Protein AF-A0A7X8N6I8-F1 (afdb_monomer)

Sequence (126 aa):
MKKPVKFVVVTLLIIAGVYIYMTQNGHNLESILNTPKKIELKADCSKIENLLLTSSTELTVTNLLGRTHNNVTVRITAYDSNNNILKQKNVVFERTLEPNGSLKKPVLLPAKTSKCDCIVLDSNPD

Secondary structure (DSSP, 8-state):
---HHHHHHHHHHHHHHHHHHHHHTT--THHHHT--SS--EEEE---EEEETTEEEEEEEEEE-SSS-EEEEEEEEEEE-TTS-EEEEEEEEE-S-B-TT-EEEEEEEE-TT--EEEEEEEEEEE-

Structure (mmCIF, N/CA/C/O backbone):
data_AF-A0A7X8N6I8-F1
#
_entry.id   AF-A0A7X8N6I8-F1
#
loop_
_atom_site.group_PDB
_atom_site.id
_atom_site.type_symbol
_atom_site.label_atom_id
_atom_site.label_alt_id
_atom_site.label_comp_id
_atom_site.label_asym_id
_atom_site.label_entity_id
_atom_site.label_seq_id
_atom_site.pdbx_PDB_ins_code
_atom_site.Cartn_x
_atom_site.Cartn_y
_atom_site.Cartn_z
_atom_site.occupancy
_atom_site.B_iso_or_equiv
_atom_site.auth_seq_id
_atom_site.auth_comp_id
_atom_site.auth_asym_id
_atom_site.auth_atom_id
_atom_site.pdbx_PDB_model_num
ATOM 1 N N . MET A 1 1 ? -5.111 -59.381 -16.262 1.00 47.91 1 MET A N 1
ATOM 2 C CA . MET A 1 1 ? -4.389 -58.189 -15.755 1.00 47.91 1 MET A CA 1
ATOM 3 C C . MET A 1 1 ? -5.393 -57.114 -15.330 1.00 47.91 1 MET A C 1
ATOM 5 O O . MET A 1 1 ? -6.022 -56.533 -16.194 1.00 47.91 1 MET A O 1
ATOM 9 N N . LYS A 1 2 ? -5.612 -56.875 -14.026 1.00 56.50 2 LYS A N 1
ATOM 10 C CA . LYS A 1 2 ? -6.542 -55.835 -13.503 1.00 56.50 2 LYS A CA 1
ATOM 11 C C . LYS A 1 2 ? -5.886 -54.947 -12.422 1.00 56.50 2 LYS A C 1
ATOM 13 O O . LYS A 1 2 ? -6.546 -54.472 -11.506 1.00 56.50 2 LYS A O 1
ATOM 18 N N . LYS A 1 3 ? -4.559 -54.786 -12.485 1.00 56.12 3 LYS A N 1
ATOM 19 C CA . LYS A 1 3 ? -3.759 -54.047 -11.492 1.00 56.12 3 LYS A CA 1
ATOM 20 C C . LYS A 1 3 ? -3.546 -52.537 -11.768 1.00 56.12 3 LYS A C 1
ATOM 22 O O . LYS A 1 3 ? -3.355 -51.841 -10.776 1.00 56.12 3 LYS A O 1
ATOM 27 N N . PRO A 1 4 ? -3.626 -51.979 -13.002 1.00 60.47 4 PRO A N 1
ATOM 28 C CA . PRO A 1 4 ? -3.306 -50.557 -13.193 1.00 60.47 4 PRO A CA 1
ATOM 29 C C . PRO A 1 4 ? -4.420 -49.620 -12.704 1.00 60.47 4 PRO A C 1
ATOM 31 O O . PRO A 1 4 ? -4.135 -48.532 -12.224 1.00 60.47 4 PRO A O 1
ATOM 34 N N . VAL A 1 5 ? -5.685 -50.059 -12.738 1.00 68.38 5 VAL A N 1
ATOM 35 C CA . VAL A 1 5 ? -6.839 -49.219 -12.361 1.00 68.38 5 VAL A CA 1
ATOM 36 C C . VAL A 1 5 ? -6.810 -48.844 -10.880 1.00 68.38 5 VAL A C 1
ATOM 38 O O . VAL A 1 5 ? -7.038 -47.691 -10.535 1.00 68.38 5 VAL A O 1
ATOM 41 N N . LYS A 1 6 ? -6.470 -49.791 -9.993 1.00 70.44 6 LYS A N 1
ATOM 42 C CA . LYS A 1 6 ? -6.358 -49.503 -8.554 1.00 70.44 6 LYS A CA 1
ATOM 43 C C . LYS A 1 6 ? -5.245 -48.498 -8.265 1.00 70.44 6 LYS A C 1
ATOM 45 O O . LYS A 1 6 ? -5.418 -47.652 -7.400 1.00 70.44 6 LYS A O 1
ATOM 50 N N . PHE A 1 7 ? -4.140 -48.571 -9.006 1.00 71.81 7 PHE A N 1
ATOM 51 C CA . PHE A 1 7 ? -3.028 -47.642 -8.839 1.00 71.81 7 PHE A CA 1
ATOM 52 C C . PHE A 1 7 ? -3.432 -46.226 -9.259 1.00 71.81 7 PHE A C 1
ATOM 54 O O . PHE A 1 7 ? -3.265 -45.296 -8.482 1.00 71.81 7 PHE A O 1
ATOM 61 N N . VAL A 1 8 ? -4.084 -46.087 -10.419 1.00 78.00 8 VAL A N 1
ATOM 62 C CA . VAL A 1 8 ? -4.585 -44.798 -10.926 1.00 78.00 8 VAL A CA 1
ATOM 63 C C . VAL A 1 8 ? -5.599 -44.160 -9.970 1.00 78.00 8 VAL A C 1
ATOM 65 O O . VAL A 1 8 ? -5.512 -42.967 -9.691 1.00 78.00 8 VAL A O 1
ATOM 68 N N . VAL A 1 9 ? -6.528 -44.949 -9.420 1.00 79.12 9 VAL A N 1
ATOM 69 C CA . VAL A 1 9 ? -7.532 -44.448 -8.464 1.00 79.12 9 VAL A CA 1
ATOM 70 C C . VAL A 1 9 ? -6.880 -43.976 -7.163 1.00 79.12 9 VAL A C 1
ATOM 72 O O . VAL A 1 9 ? -7.246 -42.925 -6.644 1.00 79.12 9 VAL A O 1
ATOM 75 N N . VAL A 1 10 ? -5.883 -44.705 -6.653 1.00 81.38 10 VAL A N 1
ATOM 76 C CA . VAL A 1 10 ? -5.147 -44.297 -5.448 1.00 81.38 10 VAL A CA 1
ATOM 77 C C . VAL A 1 10 ? -4.361 -43.009 -5.697 1.00 81.38 10 VAL A C 1
ATOM 79 O O . VAL A 1 10 ? -4.402 -42.109 -4.864 1.00 81.38 10 VAL A O 1
ATOM 82 N N . THR A 1 11 ? -3.707 -42.865 -6.853 1.00 80.12 11 THR A N 1
ATOM 83 C CA . THR A 1 11 ? -2.983 -41.631 -7.196 1.00 80.12 11 THR A CA 1
ATOM 84 C C . THR A 1 11 ? -3.923 -40.424 -7.281 1.00 80.12 11 THR A C 1
ATOM 86 O O . THR A 1 11 ? -3.606 -39.368 -6.737 1.00 80.12 11 THR A O 1
ATOM 89 N N . LEU A 1 12 ? -5.106 -40.585 -7.884 1.00 80.88 12 LEU A N 1
ATOM 90 C CA . LEU A 1 12 ? -6.132 -39.536 -7.944 1.00 80.88 12 LEU A CA 1
ATOM 91 C C . LEU A 1 12 ? -6.633 -39.120 -6.555 1.00 80.88 12 LEU A C 1
ATOM 93 O O . LEU A 1 12 ? -6.783 -37.928 -6.292 1.00 80.88 12 LEU A O 1
ATOM 97 N N . LEU A 1 13 ? -6.845 -40.082 -5.653 1.00 82.75 13 LEU A N 1
ATOM 98 C CA . LEU A 1 13 ? -7.278 -39.802 -4.282 1.00 82.75 13 LEU A CA 1
ATOM 99 C C . LEU A 1 13 ? -6.210 -39.059 -3.473 1.00 82.75 13 LEU A C 1
ATOM 101 O O . LEU A 1 13 ? -6.551 -38.160 -2.709 1.00 82.75 13 LEU A O 1
ATOM 105 N N . ILE A 1 14 ? -4.928 -39.385 -3.668 1.00 83.88 14 ILE A N 1
ATOM 106 C CA . ILE A 1 14 ? -3.824 -38.676 -3.007 1.00 83.88 14 ILE A CA 1
ATOM 107 C C . ILE A 1 14 ? -3.758 -37.223 -3.492 1.00 83.88 14 ILE A C 1
ATOM 109 O O . ILE A 1 14 ? -3.676 -36.315 -2.669 1.00 83.88 14 ILE A O 1
ATOM 113 N N . ILE A 1 15 ? -3.858 -36.982 -4.804 1.00 82.62 15 ILE A N 1
ATOM 114 C CA . ILE A 1 15 ? -3.843 -35.621 -5.369 1.00 82.62 15 ILE A CA 1
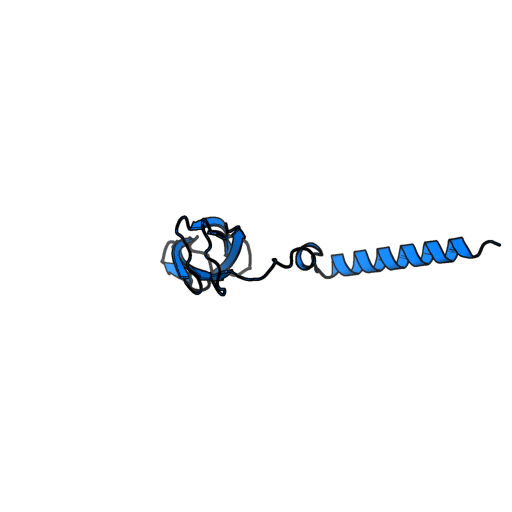ATOM 115 C C . ILE A 1 15 ? -5.029 -34.801 -4.843 1.00 82.62 15 ILE A C 1
ATOM 117 O O . ILE A 1 15 ? -4.845 -33.665 -4.407 1.00 82.62 15 ILE A O 1
ATOM 121 N N . ALA A 1 16 ? -6.233 -35.382 -4.824 1.00 78.56 16 ALA A N 1
ATOM 122 C CA . ALA A 1 16 ? -7.422 -34.718 -4.295 1.00 78.56 16 ALA A CA 1
ATOM 123 C C . ALA A 1 16 ? -7.301 -34.424 -2.789 1.00 78.56 16 ALA A C 1
ATOM 125 O O . ALA A 1 16 ? -7.644 -33.330 -2.346 1.00 78.56 16 ALA A O 1
ATOM 126 N N . GLY A 1 17 ? -6.763 -35.366 -2.008 1.00 75.94 17 GLY A N 1
ATOM 127 C CA . GLY A 1 17 ? -6.524 -35.186 -0.577 1.00 75.94 17 GLY A CA 1
ATOM 128 C C . GLY A 1 17 ? -5.529 -34.064 -0.282 1.00 75.94 17 GLY A C 1
ATOM 129 O O . GLY A 1 17 ? -5.793 -33.227 0.577 1.00 75.94 17 GLY A O 1
ATOM 130 N N . VAL A 1 18 ? -4.428 -33.989 -1.038 1.00 77.38 18 VAL A N 1
ATOM 131 C CA . VAL A 1 18 ? -3.444 -32.899 -0.921 1.00 77.38 18 VAL A CA 1
ATOM 132 C C . VAL A 1 18 ? -4.067 -31.556 -1.308 1.00 77.38 18 VAL A C 1
ATOM 134 O O . VAL A 1 18 ? -3.872 -30.573 -0.599 1.00 77.38 18 VAL A O 1
ATOM 137 N N . TYR A 1 19 ? -4.870 -31.509 -2.373 1.00 74.00 19 TYR A N 1
ATOM 138 C CA . TYR A 1 19 ? -5.566 -30.290 -2.794 1.00 74.00 19 TYR A CA 1
ATOM 139 C C . TYR A 1 19 ? -6.539 -29.770 -1.719 1.00 74.00 19 TYR A C 1
ATOM 141 O O . TYR A 1 19 ? -6.538 -28.580 -1.392 1.00 74.00 19 TYR A O 1
ATOM 149 N N . ILE A 1 20 ? -7.330 -30.662 -1.112 1.00 74.19 20 ILE A N 1
ATOM 150 C CA . ILE A 1 20 ? -8.260 -30.309 -0.026 1.00 74.19 20 ILE A CA 1
ATOM 151 C C . ILE A 1 20 ? -7.492 -29.883 1.234 1.00 74.19 20 ILE A C 1
ATOM 153 O O . ILE A 1 20 ? -7.837 -28.888 1.864 1.00 74.19 20 ILE A O 1
ATOM 157 N N . TYR A 1 21 ? -6.413 -30.585 1.581 1.00 72.56 21 TYR A N 1
ATOM 158 C CA . TYR A 1 21 ? -5.576 -30.236 2.729 1.00 72.56 21 TYR A CA 1
ATOM 159 C C . TYR A 1 21 ? -4.915 -28.856 2.574 1.00 72.56 21 TYR A C 1
ATOM 161 O O . TYR A 1 21 ? -4.901 -28.061 3.514 1.00 72.56 21 TYR A O 1
ATOM 169 N N . MET A 1 22 ? -4.417 -28.529 1.376 1.00 63.81 22 MET A N 1
ATOM 170 C CA . MET A 1 22 ? -3.836 -27.212 1.090 1.00 63.81 22 MET A CA 1
ATOM 171 C C . MET A 1 22 ? -4.878 -26.087 1.131 1.00 63.81 22 MET A C 1
ATOM 173 O O . MET A 1 22 ? -4.577 -25.004 1.629 1.00 63.81 22 MET A O 1
ATOM 177 N N . THR A 1 23 ? -6.103 -26.343 0.659 1.00 61.75 23 THR A N 1
ATOM 178 C CA . THR A 1 23 ? -7.195 -25.353 0.682 1.00 61.75 23 THR A CA 1
ATOM 179 C C . THR A 1 23 ? -7.775 -25.137 2.084 1.00 61.75 23 THR A C 1
ATOM 181 O O . THR A 1 23 ? -8.099 -24.003 2.429 1.00 61.75 23 THR A O 1
ATOM 184 N N . GLN A 1 24 ? -7.847 -26.173 2.930 1.00 63.59 24 GLN A N 1
ATOM 185 C CA . GLN A 1 24 ? -8.309 -26.046 4.322 1.00 63.59 24 GLN A CA 1
ATOM 186 C C . GLN A 1 24 ? -7.314 -25.314 5.231 1.00 63.59 24 GLN A C 1
ATOM 188 O O . GLN A 1 24 ? -7.732 -24.561 6.106 1.00 63.59 24 GLN A O 1
ATOM 193 N N . ASN A 1 25 ? -6.009 -25.472 4.997 1.00 61.22 25 ASN A N 1
ATOM 194 C CA . ASN A 1 25 ? -4.971 -24.785 5.774 1.00 61.22 25 ASN A CA 1
ATOM 195 C C . ASN A 1 25 ? -4.720 -23.332 5.328 1.00 61.22 25 ASN A C 1
ATOM 197 O O . ASN A 1 25 ? -3.707 -22.740 5.692 1.00 61.22 25 ASN A O 1
ATOM 201 N N . GLY A 1 26 ? -5.629 -22.736 4.545 1.00 43.69 26 GLY A N 1
ATOM 202 C CA . GLY A 1 26 ? -5.622 -21.300 4.247 1.00 43.69 26 GLY A CA 1
ATOM 203 C C . GLY A 1 26 ? -4.474 -20.826 3.351 1.00 43.69 26 GLY A C 1
ATOM 204 O O . GLY A 1 26 ? -4.308 -19.622 3.150 1.00 43.69 26 GLY A O 1
ATOM 205 N N . HIS A 1 27 ? -3.696 -21.741 2.770 1.00 42.78 27 HIS A N 1
ATOM 206 C CA . HIS A 1 27 ? -2.729 -21.395 1.739 1.00 42.78 27 HIS A CA 1
ATOM 207 C C . HIS A 1 27 ? -3.477 -21.206 0.420 1.00 42.78 27 HIS A C 1
ATOM 209 O O . HIS A 1 27 ? -3.610 -22.128 -0.383 1.00 42.78 27 HIS A O 1
ATOM 215 N N . ASN A 1 28 ? -3.984 -19.992 0.197 1.00 46.22 28 ASN A N 1
ATOM 216 C CA . ASN A 1 28 ? -4.462 -19.570 -1.115 1.00 46.22 28 ASN A CA 1
ATOM 217 C C . ASN A 1 28 ? -3.356 -19.846 -2.146 1.00 46.22 28 ASN A C 1
ATOM 219 O O . ASN A 1 28 ? -2.317 -19.187 -2.135 1.00 46.22 28 ASN A O 1
ATOM 223 N N . LEU A 1 29 ? -3.575 -20.817 -3.038 1.00 48.28 29 LEU A N 1
ATOM 224 C CA . LEU A 1 29 ? -2.678 -21.124 -4.162 1.00 48.28 29 LEU A CA 1
ATOM 225 C C . LEU A 1 29 ? -2.442 -19.892 -5.054 1.00 48.28 29 LEU A C 1
ATOM 227 O O . LEU A 1 29 ? -1.384 -19.768 -5.671 1.00 48.28 29 LEU A O 1
ATOM 231 N N . GLU A 1 30 ? -3.379 -18.940 -5.048 1.00 48.19 30 GLU A N 1
ATOM 232 C CA . GLU A 1 30 ? -3.218 -17.619 -5.661 1.00 48.19 30 GLU A CA 1
ATOM 233 C C . GLU A 1 30 ? -2.011 -16.851 -5.105 1.00 48.19 30 GLU A C 1
ATOM 235 O O . GLU A 1 30 ? -1.341 -16.152 -5.854 1.00 48.19 30 GLU A O 1
ATOM 240 N N . SER A 1 31 ? -1.661 -17.020 -3.827 1.00 42.53 31 SER A N 1
ATOM 241 C CA . SER A 1 31 ? -0.523 -16.324 -3.217 1.00 42.53 31 SER A CA 1
ATOM 242 C C . SER A 1 31 ? 0.837 -16.889 -3.644 1.00 42.53 31 SER A C 1
ATOM 244 O O . SER A 1 31 ? 1.840 -16.195 -3.503 1.00 42.53 31 SER A O 1
ATOM 246 N N . ILE A 1 32 ? 0.887 -18.127 -4.153 1.00 45.28 32 ILE A N 1
ATOM 247 C CA . ILE A 1 32 ? 2.123 -18.768 -4.639 1.00 45.28 32 ILE A CA 1
ATOM 248 C C . ILE A 1 32 ? 2.291 -18.511 -6.143 1.00 45.28 32 ILE A C 1
ATOM 250 O O . ILE A 1 32 ? 3.395 -18.230 -6.611 1.00 45.28 32 ILE A O 1
ATOM 254 N N . LEU A 1 33 ? 1.194 -18.542 -6.908 1.00 44.94 33 LEU A N 1
ATOM 255 C CA . LEU A 1 33 ? 1.227 -18.270 -8.348 1.00 44.94 33 LEU A CA 1
ATOM 256 C C . LEU A 1 33 ? 1.425 -16.781 -8.669 1.00 44.94 33 LEU A C 1
ATOM 258 O O . LEU A 1 33 ? 1.945 -16.438 -9.727 1.00 44.94 33 LEU A O 1
ATOM 262 N N . ASN A 1 34 ? 1.054 -15.902 -7.739 1.00 41.88 34 ASN A N 1
ATOM 263 C CA . ASN A 1 34 ? 1.174 -14.457 -7.876 1.00 41.88 34 ASN A CA 1
ATOM 264 C C . ASN A 1 34 ? 2.4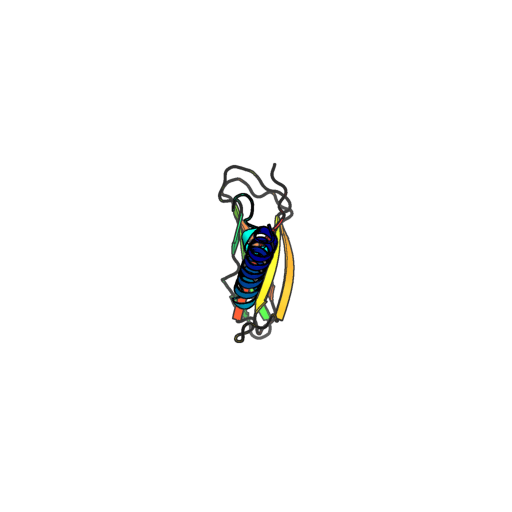08 -13.923 -7.136 1.00 41.88 34 ASN A C 1
ATOM 266 O O . ASN A 1 34 ? 2.347 -12.876 -6.497 1.00 41.88 34 ASN A O 1
ATOM 270 N N . THR A 1 35 ? 3.524 -14.661 -7.187 1.00 43.19 35 THR A N 1
ATOM 271 C CA . THR A 1 35 ? 4.823 -14.141 -6.743 1.00 43.19 35 THR A CA 1
ATOM 272 C C . THR A 1 35 ? 5.163 -12.969 -7.670 1.00 43.19 35 THR A C 1
ATOM 274 O O . THR A 1 35 ? 5.462 -13.215 -8.844 1.00 43.19 35 THR A O 1
ATOM 277 N N . PRO A 1 36 ? 5.076 -11.701 -7.221 1.00 44.06 36 PRO A N 1
ATOM 278 C CA . PRO A 1 36 ? 5.248 -10.569 -8.109 1.00 44.06 36 PRO A CA 1
ATOM 279 C C . PRO A 1 36 ? 6.665 -10.618 -8.649 1.00 44.06 36 PRO A C 1
ATOM 281 O O . PRO A 1 36 ? 7.647 -10.751 -7.915 1.00 44.06 36 PRO A O 1
ATOM 284 N N . LYS A 1 37 ? 6.730 -10.579 -9.969 1.00 44.25 37 LYS A N 1
ATOM 285 C CA . LYS A 1 37 ? 7.919 -10.578 -10.802 1.00 44.25 37 LYS A CA 1
ATOM 286 C C . LYS A 1 37 ? 8.843 -9.438 -10.342 1.00 44.25 37 LYS A C 1
ATOM 288 O O . LYS A 1 37 ? 8.704 -8.331 -10.827 1.00 44.25 37 LYS A O 1
ATOM 293 N N . LYS A 1 38 ? 9.756 -9.737 -9.406 1.00 49.75 38 LYS A N 1
ATOM 294 C CA . LYS A 1 38 ? 10.656 -8.805 -8.695 1.00 49.75 38 LYS A CA 1
ATOM 295 C C . LYS A 1 38 ? 9.899 -7.706 -7.929 1.00 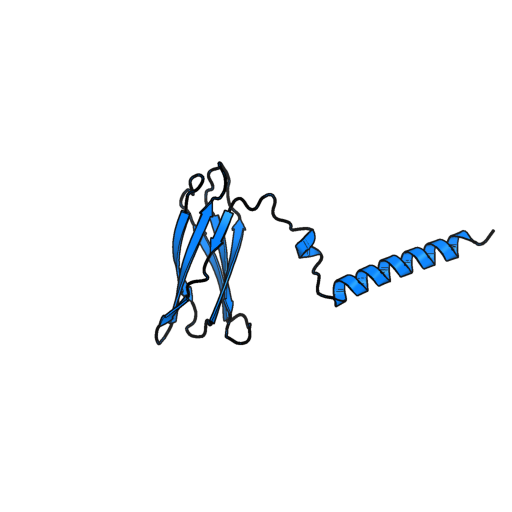49.75 38 LYS A C 1
ATOM 297 O O . LYS A 1 38 ? 9.165 -6.909 -8.493 1.00 49.75 38 LYS A O 1
ATOM 302 N N . ILE A 1 39 ? 10.094 -7.643 -6.613 1.00 62.56 39 ILE A N 1
ATOM 303 C CA . ILE A 1 39 ? 9.564 -6.566 -5.762 1.00 62.56 39 ILE A CA 1
ATOM 304 C C . ILE A 1 39 ? 10.413 -5.312 -6.033 1.00 62.56 39 ILE A C 1
ATOM 306 O O . ILE A 1 39 ? 11.298 -4.969 -5.256 1.00 62.56 39 ILE A O 1
ATOM 310 N N . GLU A 1 40 ? 10.228 -4.691 -7.200 1.00 78.62 40 GLU A N 1
ATOM 311 C CA . GLU A 1 40 ? 10.965 -3.481 -7.599 1.00 78.62 40 GLU A CA 1
ATOM 312 C C . GLU A 1 40 ? 10.444 -2.262 -6.825 1.00 78.62 40 GLU A C 1
ATOM 314 O O . GLU A 1 40 ? 11.188 -1.325 -6.555 1.00 78.62 40 GLU A O 1
ATOM 319 N N . LEU A 1 41 ? 9.180 -2.315 -6.394 1.00 87.31 41 LEU A N 1
ATOM 320 C CA . LEU A 1 41 ? 8.492 -1.246 -5.685 1.00 87.31 41 LEU A CA 1
ATOM 321 C C . LEU A 1 41 ? 8.015 -1.714 -4.308 1.00 87.31 41 LEU A C 1
ATOM 323 O O . LEU A 1 41 ? 7.449 -2.798 -4.159 1.00 87.31 41 LEU A O 1
ATOM 327 N N . LYS A 1 42 ? 8.193 -0.860 -3.301 1.00 92.12 42 LYS A N 1
ATOM 328 C CA . LYS A 1 42 ? 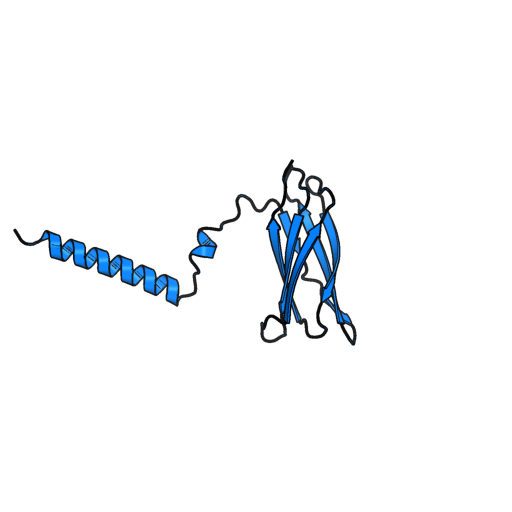7.689 -1.047 -1.937 1.00 92.12 42 LYS A CA 1
ATOM 329 C C . LYS A 1 42 ? 6.688 0.052 -1.607 1.00 92.12 42 LYS A C 1
ATOM 331 O O . LYS A 1 42 ? 7.010 1.223 -1.766 1.00 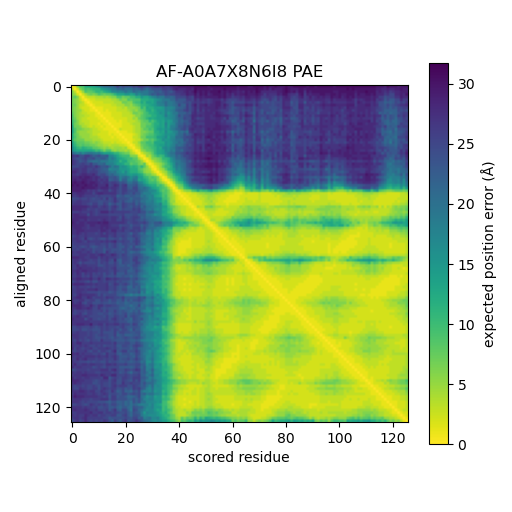92.12 42 LYS A O 1
ATOM 336 N N . ALA A 1 43 ? 5.512 -0.311 -1.103 1.00 93.50 43 ALA A N 1
ATOM 337 C CA . ALA A 1 43 ? 4.543 0.636 -0.558 1.00 93.50 43 ALA A CA 1
ATOM 338 C C . ALA A 1 43 ? 4.502 0.547 0.976 1.00 93.50 43 ALA A C 1
ATOM 340 O O . ALA A 1 43 ? 4.574 -0.545 1.535 1.00 93.50 43 ALA A O 1
ATOM 341 N N . ASP A 1 44 ? 4.385 1.688 1.653 1.00 94.12 44 ASP A N 1
ATOM 342 C CA . ASP A 1 44 ? 4.254 1.792 3.108 1.00 94.12 44 ASP A CA 1
ATOM 343 C C . ASP A 1 44 ? 3.164 2.803 3.470 1.00 94.12 44 ASP A C 1
ATOM 345 O O . ASP A 1 44 ? 3.115 3.902 2.921 1.00 94.12 44 ASP A O 1
ATOM 349 N N . CYS A 1 45 ? 2.293 2.426 4.399 1.00 91.69 45 CYS A N 1
ATOM 350 C CA . CYS A 1 45 ? 1.274 3.293 4.995 1.00 91.69 45 CYS A CA 1
ATOM 351 C C . CYS A 1 45 ? 1.047 2.951 6.473 1.00 91.69 45 CYS A C 1
ATOM 353 O O . CYS A 1 45 ? -0.061 3.034 7.002 1.00 91.69 45 CYS A O 1
ATOM 355 N N . SER A 1 46 ? 2.109 2.501 7.140 1.00 86.81 46 SER A N 1
ATOM 356 C CA . SER A 1 46 ? 2.062 2.034 8.528 1.00 86.81 46 SER A CA 1
ATOM 357 C C . SER A 1 46 ? 1.859 3.174 9.532 1.00 86.81 46 SER A C 1
ATOM 359 O O . SER A 1 46 ? 1.330 2.964 10.623 1.00 86.81 46 SER A O 1
ATOM 361 N N . LYS A 1 47 ? 2.248 4.397 9.161 1.00 89.69 47 LYS A N 1
ATOM 362 C CA . LYS A 1 47 ? 2.119 5.591 10.000 1.00 89.69 47 LYS A CA 1
ATOM 363 C C . LYS A 1 47 ? 0.704 6.145 9.903 1.00 89.69 47 LYS A C 1
ATOM 365 O O . LYS A 1 47 ? 0.381 6.852 8.949 1.00 89.69 47 LYS A O 1
ATOM 370 N N . ILE A 1 48 ? -0.132 5.794 10.875 1.00 91.19 48 ILE A N 1
ATOM 371 C CA . ILE A 1 48 ? -1.502 6.295 10.997 1.00 91.19 48 ILE A CA 1
ATOM 372 C C . ILE A 1 48 ? -1.536 7.369 12.080 1.00 91.19 48 ILE A C 1
ATOM 374 O O . ILE A 1 48 ? -1.179 7.127 13.231 1.00 91.19 48 ILE A O 1
ATOM 378 N N . GLU A 1 49 ? -2.010 8.547 11.706 1.00 91.12 49 GLU A N 1
ATOM 379 C CA . GLU A 1 49 ? -2.301 9.651 12.607 1.00 91.12 49 GLU A CA 1
ATOM 380 C C . GLU A 1 49 ? -3.807 9.693 12.850 1.00 91.12 49 GLU A C 1
ATOM 382 O O . GLU A 1 49 ? -4.598 9.934 11.934 1.00 91.12 49 GLU A O 1
ATOM 387 N N . ASN A 1 50 ? -4.217 9.433 14.088 1.00 85.19 50 ASN A N 1
ATOM 388 C CA . ASN A 1 50 ? -5.620 9.485 14.476 1.00 85.19 50 ASN A CA 1
ATOM 389 C C . ASN A 1 50 ? -5.987 10.910 14.890 1.00 85.19 50 ASN A C 1
ATOM 391 O O . ASN A 1 50 ? -5.482 11.430 15.883 1.00 85.19 50 ASN A O 1
ATOM 395 N N . LEU A 1 51 ? -6.889 11.528 14.135 1.00 84.88 51 LEU A N 1
ATOM 396 C CA . LEU A 1 51 ? -7.544 12.780 14.494 1.00 84.88 51 LEU A CA 1
ATOM 397 C C . LEU A 1 51 ? -8.924 12.457 15.084 1.00 84.88 51 LEU A C 1
ATOM 399 O O . LEU A 1 51 ? -9.488 11.390 14.846 1.00 84.88 51 LEU A O 1
ATOM 403 N N . LEU A 1 52 ? -9.507 13.405 15.821 1.00 79.06 52 LEU A N 1
ATOM 404 C CA . LEU A 1 52 ? -10.780 13.221 16.541 1.00 79.06 52 LEU A CA 1
ATOM 405 C C . LEU A 1 52 ? -11.934 12.679 15.671 1.00 79.06 52 LEU A C 1
ATOM 407 O O . LEU A 1 52 ? -12.800 11.974 16.180 1.00 79.06 52 LEU A O 1
ATOM 411 N N . LEU A 1 53 ? -11.957 13.005 14.373 1.00 85.00 53 LEU A N 1
ATOM 412 C CA . LEU A 1 53 ? -13.048 12.661 13.447 1.00 85.00 53 LEU A CA 1
ATOM 413 C C . LEU A 1 53 ? -12.597 11.859 12.215 1.00 85.00 53 LEU A C 1
ATOM 415 O O . LEU A 1 53 ? -13.426 11.458 11.399 1.00 85.00 53 LEU A O 1
ATOM 419 N N . THR A 1 54 ? -11.293 11.653 12.028 1.00 90.12 54 THR A N 1
ATOM 420 C CA . THR A 1 54 ? -10.714 11.070 10.804 1.00 90.12 54 THR A CA 1
ATOM 421 C C . THR A 1 54 ? -9.331 10.513 11.120 1.00 90.12 54 THR A C 1
ATOM 423 O O . THR A 1 54 ? -8.670 11.016 12.018 1.00 90.12 54 THR A O 1
ATOM 426 N N . SER A 1 55 ? -8.853 9.533 10.362 1.00 91.38 55 SER A N 1
ATOM 427 C CA . SER A 1 55 ? -7.451 9.115 10.434 1.00 91.38 55 SER A CA 1
ATOM 428 C C . SER A 1 55 ? -6.737 9.530 9.152 1.00 91.38 55 SER A C 1
ATOM 430 O O . SER A 1 55 ? -7.337 9.571 8.080 1.00 91.38 55 SER A O 1
ATOM 432 N N . SER A 1 56 ? -5.454 9.845 9.237 1.00 93.00 56 SER A N 1
ATOM 433 C CA . SER A 1 56 ? -4.613 10.148 8.080 1.00 93.00 56 SER A CA 1
ATOM 434 C C . SER A 1 56 ? -3.428 9.196 8.048 1.00 93.00 56 SER A C 1
ATOM 436 O O . SER A 1 56 ? -2.959 8.745 9.087 1.00 93.00 56 SER A O 1
ATOM 438 N N . THR A 1 57 ? -2.936 8.875 6.860 1.00 94.25 57 THR A N 1
ATOM 439 C CA . THR A 1 57 ? -1.661 8.179 6.698 1.00 94.25 57 THR A CA 1
ATOM 440 C C . THR A 1 57 ? -0.876 8.771 5.539 1.00 94.25 57 THR A C 1
ATOM 442 O O . THR A 1 57 ? -1.456 9.232 4.553 1.00 94.25 57 THR A O 1
ATOM 445 N N . GLU A 1 58 ? 0.449 8.767 5.647 1.00 95.81 58 GLU A N 1
ATOM 446 C CA . GLU A 1 58 ? 1.339 9.074 4.531 1.00 95.81 58 GLU A CA 1
ATOM 447 C C . GLU A 1 58 ? 1.614 7.784 3.754 1.00 95.81 58 GLU A C 1
ATOM 449 O O . GLU A 1 58 ? 2.375 6.930 4.207 1.00 95.81 58 GLU A O 1
ATOM 454 N N . LEU A 1 59 ? 1.012 7.646 2.570 1.00 95.81 59 LEU A N 1
ATOM 455 C CA . LEU A 1 59 ? 1.375 6.574 1.653 1.00 95.81 59 LEU A CA 1
ATOM 456 C C . LEU A 1 59 ? 2.716 6.919 1.004 1.00 95.81 59 LEU A C 1
ATOM 458 O O . LEU A 1 59 ? 2.809 7.899 0.262 1.00 95.81 59 LEU A O 1
ATOM 462 N N . THR A 1 60 ? 3.723 6.089 1.251 1.00 96.00 60 THR A N 1
ATOM 463 C CA . THR A 1 60 ? 5.043 6.170 0.625 1.00 96.00 60 THR A CA 1
ATOM 464 C C . THR A 1 60 ? 5.220 5.019 -0.353 1.00 96.00 60 THR A C 1
ATOM 466 O O . THR A 1 60 ? 4.982 3.869 -0.002 1.00 96.00 60 THR A O 1
ATOM 469 N N . VAL A 1 61 ? 5.668 5.316 -1.567 1.00 94.62 61 VAL A N 1
ATOM 470 C CA . VAL A 1 61 ? 6.113 4.321 -2.544 1.00 94.62 61 VAL A CA 1
ATOM 471 C C . VAL A 1 61 ? 7.595 4.532 -2.785 1.00 94.62 61 VAL A C 1
ATOM 473 O O . VAL A 1 61 ? 8.004 5.639 -3.121 1.00 94.62 61 VAL A O 1
ATOM 476 N N . THR A 1 62 ? 8.391 3.486 -2.621 1.00 94.56 62 THR A N 1
ATOM 477 C CA . THR A 1 62 ? 9.838 3.497 -2.828 1.00 94.56 62 THR A CA 1
ATOM 478 C C . THR A 1 62 ? 10.189 2.563 -3.968 1.00 94.56 62 THR A C 1
ATOM 480 O O . THR A 1 62 ? 9.763 1.408 -3.979 1.00 94.56 62 THR A O 1
ATOM 483 N N . ASN A 1 63 ? 10.991 3.054 -4.900 1.00 93.56 63 ASN A N 1
ATOM 484 C CA . ASN A 1 63 ? 11.635 2.229 -5.904 1.00 93.56 63 ASN A CA 1
ATOM 485 C C . ASN A 1 63 ? 12.927 1.665 -5.322 1.00 93.56 63 ASN A C 1
ATOM 487 O O . ASN A 1 63 ? 13.729 2.410 -4.773 1.00 93.56 63 ASN A O 1
ATOM 491 N N . LEU A 1 64 ? 13.099 0.351 -5.385 1.00 90.62 64 LEU A N 1
ATOM 492 C CA . LEU A 1 64 ? 14.248 -0.355 -4.823 1.00 90.62 64 LEU A CA 1
ATOM 493 C C . LEU A 1 64 ? 15.303 -0.691 -5.882 1.00 90.62 64 LEU A C 1
ATOM 495 O O . LEU A 1 64 ? 16.366 -1.194 -5.526 1.00 90.62 64 LEU A O 1
ATOM 499 N N . LEU A 1 65 ? 15.004 -0.474 -7.167 1.00 86.62 65 LEU A N 1
ATOM 500 C CA . LEU A 1 65 ? 15.838 -0.902 -8.286 1.00 86.62 65 LEU A CA 1
ATOM 501 C C . LEU A 1 65 ? 16.164 0.250 -9.250 1.00 86.62 65 LEU A C 1
ATOM 503 O O . LEU A 1 65 ? 15.855 1.417 -9.022 1.00 86.62 65 LEU A O 1
ATOM 507 N N . GLY A 1 66 ? 16.879 -0.108 -10.321 1.00 84.06 66 GLY A N 1
ATOM 508 C CA . GLY A 1 66 ? 17.479 0.810 -11.290 1.00 84.06 66 GLY A CA 1
ATOM 509 C C . GLY A 1 66 ? 16.555 1.331 -12.396 1.00 84.06 66 GLY A C 1
ATOM 510 O O . GLY A 1 66 ? 17.017 2.127 -13.204 1.00 84.06 66 GLY A O 1
ATOM 511 N N . ARG A 1 67 ? 15.308 0.856 -12.492 1.00 87.31 67 ARG A N 1
ATOM 512 C CA . ARG A 1 67 ? 14.370 1.242 -13.560 1.00 87.31 67 ARG A CA 1
ATOM 513 C C . ARG A 1 67 ? 13.449 2.341 -13.089 1.00 87.31 67 ARG A C 1
ATOM 515 O O . ARG A 1 67 ? 13.080 2.355 -11.923 1.00 87.31 67 ARG A O 1
ATOM 522 N N . THR A 1 68 ? 13.062 3.229 -13.984 1.00 90.38 68 THR A N 1
ATOM 523 C CA . THR A 1 68 ? 12.083 4.266 -13.678 1.00 90.38 68 THR A CA 1
ATOM 524 C C . THR A 1 68 ? 10.675 3.686 -13.791 1.00 90.38 68 THR A C 1
ATOM 526 O O . THR A 1 68 ? 10.422 2.841 -14.644 1.00 90.38 68 THR A O 1
ATOM 529 N N . HIS A 1 69 ? 9.754 4.115 -12.926 1.00 91.38 69 HIS A N 1
ATOM 530 C CA . HIS A 1 69 ? 8.350 3.702 -12.991 1.00 91.38 69 HIS A CA 1
ATOM 531 C C . HIS A 1 69 ? 7.426 4.911 -13.088 1.00 91.38 69 HIS A C 1
ATOM 533 O O . HIS A 1 69 ? 7.566 5.878 -12.345 1.00 91.38 69 HIS A O 1
ATOM 539 N N . ASN A 1 70 ? 6.420 4.818 -13.946 1.00 91.12 70 ASN A N 1
ATOM 540 C CA . ASN A 1 70 ? 5.362 5.805 -14.102 1.00 91.12 70 ASN A CA 1
ATOM 541 C C . ASN A 1 70 ? 4.015 5.23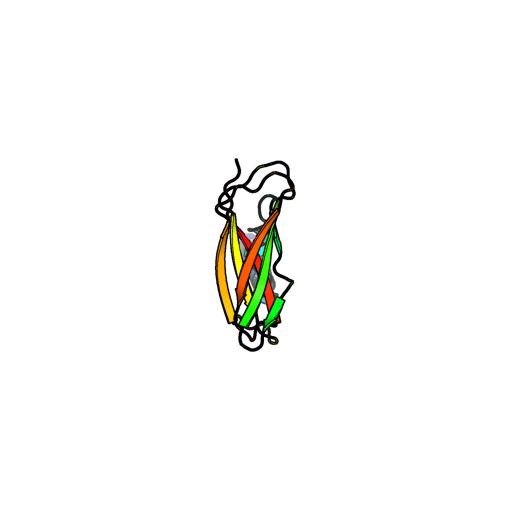2 -13.644 1.00 91.12 70 ASN A C 1
ATOM 543 O O . ASN A 1 70 ? 3.813 4.016 -13.631 1.00 91.12 70 ASN A O 1
ATOM 547 N N . ASN A 1 71 ? 3.071 6.115 -13.303 1.00 90.00 71 ASN A N 1
ATOM 548 C CA . ASN A 1 71 ? 1.672 5.763 -13.027 1.00 90.00 71 ASN A CA 1
ATOM 549 C C . ASN A 1 71 ? 1.500 4.638 -11.992 1.00 90.00 71 ASN A C 1
ATOM 551 O O . ASN A 1 71 ? 0.696 3.722 -12.173 1.00 90.00 71 ASN A O 1
ATOM 555 N N . VAL A 1 72 ? 2.263 4.690 -10.896 1.00 91.94 72 VAL A N 1
ATOM 556 C CA . VAL A 1 72 ? 2.223 3.632 -9.879 1.00 91.94 72 VAL A CA 1
ATOM 557 C C . VAL A 1 72 ? 0.868 3.639 -9.178 1.00 91.94 72 VAL A C 1
ATOM 559 O O . VAL A 1 72 ? 0.474 4.636 -8.568 1.00 91.94 72 VAL A O 1
ATOM 562 N N . THR A 1 73 ? 0.166 2.511 -9.229 1.00 93.69 73 THR A N 1
ATOM 563 C CA . THR A 1 73 ? -1.134 2.328 -8.582 1.00 93.69 73 THR A CA 1
ATOM 564 C C . THR A 1 73 ? -0.975 1.483 -7.331 1.00 93.69 73 THR A C 1
ATOM 566 O O . THR A 1 73 ? -0.521 0.343 -7.385 1.00 93.69 73 THR A O 1
ATOM 569 N N . VAL A 1 74 ? -1.399 2.022 -6.191 1.00 94.31 74 VAL A N 1
ATOM 570 C CA . VAL A 1 74 ? -1.351 1.345 -4.894 1.00 94.31 74 VAL A CA 1
ATOM 571 C C . VAL A 1 74 ? -2.755 1.182 -4.344 1.00 94.31 74 VAL A C 1
ATOM 573 O O . VAL A 1 74 ? -3.523 2.140 -4.266 1.00 94.31 74 VAL A O 1
ATOM 576 N N . ARG A 1 75 ? -3.086 -0.026 -3.907 1.00 94.94 75 ARG A N 1
ATOM 577 C CA . ARG A 1 75 ? -4.287 -0.294 -3.128 1.00 94.94 75 ARG A CA 1
ATOM 578 C C . ARG A 1 75 ? -3.997 -0.107 -1.655 1.00 94.94 75 ARG A C 1
ATOM 580 O O . ARG A 1 75 ? -3.066 -0.707 -1.133 1.00 94.94 75 ARG A O 1
ATOM 587 N N . ILE A 1 76 ? -4.839 0.679 -1.007 1.00 94.94 76 ILE A N 1
ATOM 588 C CA . ILE A 1 76 ? -4.822 0.918 0.428 1.00 94.94 76 ILE A CA 1
ATOM 589 C C . ILE A 1 76 ? -6.044 0.236 1.032 1.00 94.94 76 ILE A C 1
ATOM 591 O O . ILE A 1 76 ? -7.172 0.515 0.608 1.00 94.94 76 ILE A O 1
ATOM 595 N N . THR A 1 77 ? -5.824 -0.595 2.043 1.00 94.69 77 THR A N 1
ATOM 596 C CA . THR A 1 77 ? -6.876 -1.252 2.818 1.00 94.69 77 THR A CA 1
ATOM 597 C C . THR A 1 77 ? -6.752 -0.844 4.281 1.00 94.69 77 THR A C 1
ATOM 599 O O . THR A 1 77 ? -5.751 -1.123 4.932 1.00 94.69 77 THR A O 1
ATOM 602 N N . ALA A 1 78 ? -7.770 -0.162 4.796 1.00 95.00 78 ALA A N 1
ATOM 603 C CA . ALA A 1 78 ? -7.864 0.264 6.185 1.00 95.00 78 ALA A CA 1
ATOM 604 C C . ALA A 1 78 ? -8.658 -0.759 7.000 1.00 95.00 78 ALA A C 1
ATOM 606 O O . ALA A 1 78 ? -9.745 -1.170 6.585 1.00 95.00 78 ALA A O 1
ATOM 607 N N . TYR A 1 79 ? -8.142 -1.104 8.175 1.00 93.19 79 TYR A N 1
ATOM 608 C CA . TYR A 1 79 ? -8.719 -2.082 9.087 1.00 93.19 79 TYR A CA 1
ATOM 609 C C . TYR A 1 79 ? -9.051 -1.454 10.442 1.00 93.19 79 TYR A C 1
ATOM 611 O O . TYR A 1 79 ? -8.359 -0.540 10.898 1.00 93.19 79 TYR A O 1
ATOM 619 N N . ASP A 1 80 ? -10.097 -1.958 11.093 1.00 93.06 80 ASP A N 1
ATOM 620 C CA . ASP A 1 80 ? -10.370 -1.687 12.507 1.00 93.06 80 ASP A CA 1
ATOM 621 C C . ASP A 1 80 ? -9.512 -2.573 13.434 1.00 93.06 80 ASP A C 1
ATOM 623 O O . ASP A 1 80 ? -8.724 -3.411 12.993 1.00 93.06 80 ASP A O 1
ATOM 627 N N . SER A 1 81 ? -9.631 -2.389 14.753 1.00 93.44 81 SER A N 1
ATOM 628 C CA . SER A 1 81 ? -8.900 -3.181 15.760 1.00 93.44 81 SER A CA 1
ATOM 629 C C . SER A 1 81 ? -9.208 -4.683 15.729 1.00 93.44 81 SER A C 1
ATOM 631 O O . SER A 1 81 ? -8.438 -5.466 16.274 1.00 93.44 81 SER A O 1
ATOM 633 N N . ASN A 1 82 ? -10.312 -5.085 15.100 1.00 95.06 82 ASN A N 1
ATOM 634 C CA . ASN A 1 82 ? -10.754 -6.470 14.983 1.00 95.06 82 ASN A CA 1
ATOM 635 C C . ASN A 1 82 ? -10.362 -7.082 13.623 1.00 95.06 82 ASN A C 1
ATOM 637 O O . ASN A 1 82 ? -10.834 -8.165 13.286 1.00 95.06 82 ASN A O 1
ATOM 641 N N . ASN A 1 83 ? -9.503 -6.408 12.846 1.00 91.69 83 ASN A N 1
ATOM 642 C CA . ASN A 1 83 ? -9.116 -6.763 11.476 1.00 91.69 83 ASN A CA 1
ATOM 643 C C . ASN A 1 83 ? -10.269 -6.755 10.451 1.00 91.69 83 ASN A C 1
ATOM 645 O O . ASN A 1 83 ? -10.121 -7.326 9.369 1.00 91.69 83 ASN A O 1
ATOM 649 N N . ASN A 1 84 ? -11.390 -6.082 10.725 1.00 92.56 84 ASN A N 1
ATOM 650 C CA . ASN A 1 84 ? -12.418 -5.871 9.706 1.00 92.56 84 ASN A CA 1
ATOM 651 C C . ASN A 1 84 ? -11.989 -4.761 8.752 1.00 92.56 84 ASN A C 1
ATOM 653 O O . ASN A 1 84 ? -11.459 -3.734 9.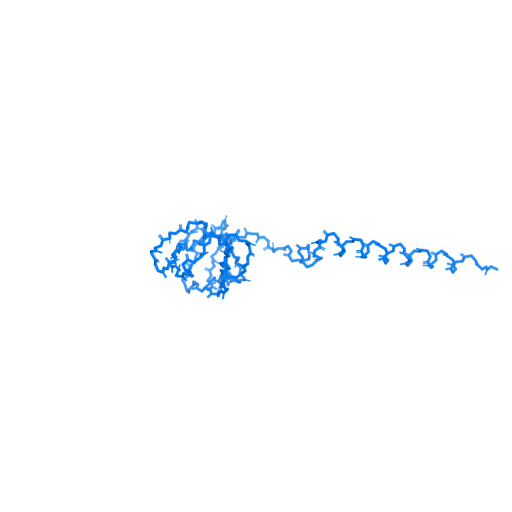177 1.00 92.56 84 ASN A O 1
ATOM 657 N N . ILE A 1 85 ? -12.277 -4.931 7.464 1.00 92.81 85 ILE A N 1
ATOM 658 C CA . ILE A 1 85 ? -12.018 -3.901 6.457 1.00 92.81 85 ILE A CA 1
ATOM 659 C C . ILE A 1 85 ? -13.019 -2.757 6.649 1.00 92.81 85 ILE A C 1
ATOM 661 O O . ILE A 1 85 ? -14.222 -2.934 6.479 1.00 92.81 85 ILE A O 1
ATOM 665 N N . LEU A 1 86 ? -12.514 -1.566 6.960 1.00 93.50 86 LEU A N 1
ATOM 666 C CA . LEU A 1 86 ? -13.310 -0.341 7.050 1.00 93.50 86 LEU A CA 1
ATOM 667 C C . LEU A 1 86 ? -13.455 0.343 5.694 1.00 93.50 86 LEU A C 1
ATOM 669 O O . LEU A 1 86 ? -14.499 0.915 5.380 1.00 93.50 86 LEU A O 1
ATOM 673 N N . LYS A 1 87 ? -12.374 0.351 4.909 1.00 92.50 87 LYS A N 1
ATOM 674 C CA . LYS A 1 87 ? -12.335 0.988 3.594 1.00 92.50 87 LYS A CA 1
ATOM 675 C C . LYS A 1 87 ? -11.207 0.413 2.757 1.00 92.50 87 LYS A C 1
ATOM 677 O O . LYS A 1 87 ? -10.112 0.190 3.259 1.00 92.50 87 LYS A O 1
ATOM 682 N N . GLN A 1 88 ? -11.456 0.281 1.463 1.00 94.56 88 GLN A N 1
ATOM 683 C CA . GLN A 1 88 ? -10.442 -0.042 0.471 1.00 94.56 88 GLN A CA 1
ATOM 684 C C . GLN A 1 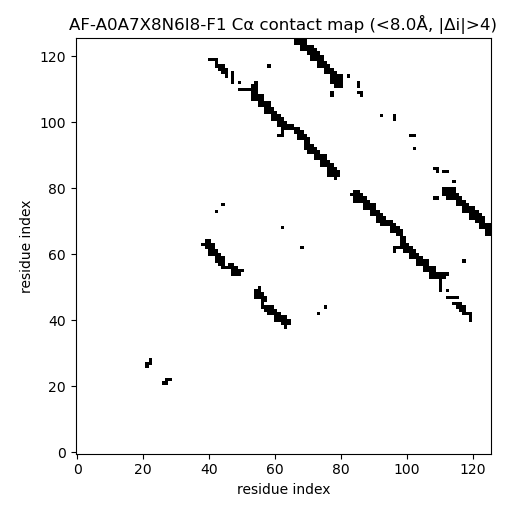88 ? -10.499 0.997 -0.648 1.00 94.56 88 GLN A C 1
ATOM 686 O O . GLN A 1 88 ? -11.588 1.371 -1.087 1.00 94.56 88 GLN A O 1
ATOM 691 N N . LYS A 1 89 ? -9.348 1.507 -1.088 1.00 93.94 89 LYS A N 1
ATOM 692 C CA . LYS A 1 89 ? -9.275 2.440 -2.221 1.00 93.94 89 LYS A CA 1
ATOM 693 C C . LYS A 1 89 ? -7.949 2.327 -2.956 1.00 93.94 89 LYS A C 1
ATOM 695 O O . LYS A 1 89 ? -6.930 2.017 -2.348 1.00 93.94 89 LYS A O 1
ATOM 700 N N . ASN A 1 90 ? -7.965 2.656 -4.240 1.00 95.06 90 ASN A N 1
ATOM 701 C CA . ASN A 1 90 ? -6.756 2.741 -5.047 1.00 95.06 90 ASN A CA 1
ATOM 702 C C . ASN A 1 90 ? -6.274 4.192 -5.100 1.00 95.06 90 ASN A C 1
ATOM 704 O O . ASN A 1 90 ? -7.076 5.125 -5.176 1.00 95.06 90 ASN A O 1
ATOM 708 N N . VAL A 1 91 ? -4.962 4.377 -5.041 1.00 94.81 91 VAL A N 1
ATOM 709 C CA . VAL A 1 91 ? -4.288 5.666 -5.142 1.00 94.81 91 VAL A CA 1
ATOM 710 C C . VAL A 1 91 ? -3.255 5.569 -6.248 1.00 94.81 91 VAL A C 1
ATOM 712 O O . VAL A 1 91 ? -2.403 4.685 -6.229 1.00 94.81 91 VAL A O 1
ATOM 715 N N . VAL A 1 92 ? -3.339 6.495 -7.198 1.00 94.38 92 VAL A N 1
ATOM 716 C CA . VAL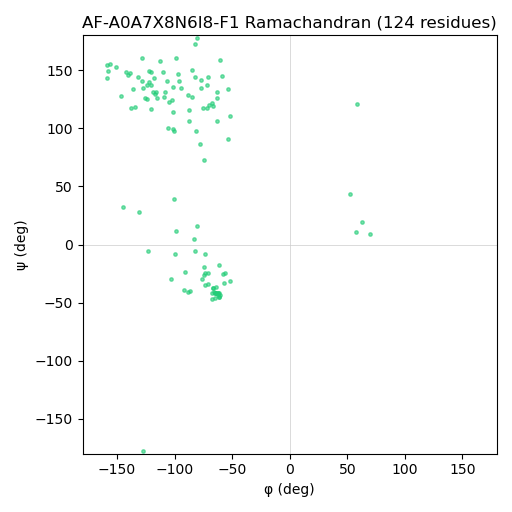 A 1 92 ? -2.403 6.591 -8.317 1.00 94.38 92 VAL A CA 1
ATOM 717 C C . VAL A 1 92 ? -1.391 7.701 -8.044 1.00 94.38 92 VAL A C 1
ATOM 719 O O . VAL A 1 92 ? -1.749 8.800 -7.590 1.00 94.38 92 VAL A O 1
ATOM 722 N N . PHE A 1 93 ? -0.127 7.390 -8.315 1.00 93.50 93 PHE A N 1
ATOM 723 C CA . PHE A 1 93 ? 0.977 8.330 -8.428 1.00 93.50 93 PHE A CA 1
ATOM 724 C C . PHE A 1 93 ? 1.255 8.576 -9.909 1.00 93.50 93 PHE A C 1
ATOM 726 O O . PHE A 1 93 ? 1.925 7.787 -10.561 1.00 93.50 93 PHE A O 1
ATOM 733 N N . GLU A 1 94 ? 0.743 9.689 -10.430 1.00 91.62 94 GLU A N 1
ATOM 734 C CA . GLU A 1 94 ? 0.928 10.103 -11.834 1.00 91.62 94 GLU A CA 1
ATOM 735 C C . GLU A 1 94 ? 2.348 10.615 -12.125 1.00 91.62 94 GLU A C 1
ATOM 737 O O . GLU A 1 94 ? 2.699 10.893 -13.265 1.00 91.62 94 GLU A O 1
ATOM 742 N N . ARG A 1 95 ? 3.171 10.779 -11.084 1.00 90.88 95 ARG A N 1
ATOM 743 C CA . ARG A 1 95 ? 4.554 11.233 -11.221 1.00 90.88 95 ARG A CA 1
ATOM 744 C C . ARG A 1 95 ? 5.479 10.065 -11.513 1.00 90.88 95 ARG A C 1
ATOM 746 O O . ARG A 1 95 ? 5.275 8.960 -11.013 1.00 90.88 95 ARG A O 1
ATOM 753 N N . THR A 1 96 ? 6.540 10.377 -12.239 1.00 92.50 96 THR A N 1
ATOM 754 C CA . THR A 1 96 ? 7.687 9.503 -12.439 1.00 92.50 96 THR A CA 1
ATOM 755 C C . THR A 1 96 ? 8.387 9.226 -11.112 1.00 92.50 96 THR A C 1
ATOM 757 O O . THR A 1 96 ? 8.657 10.133 -10.319 1.00 92.50 96 THR A O 1
ATOM 760 N N . LEU A 1 97 ? 8.644 7.949 -10.860 1.00 93.00 97 LEU A N 1
ATOM 761 C CA . LEU A 1 97 ? 9.376 7.440 -9.718 1.00 93.00 97 LEU A CA 1
ATOM 762 C C . LEU A 1 97 ? 10.757 6.993 -10.197 1.00 93.00 97 LEU A C 1
ATOM 764 O O . LEU A 1 97 ? 10.922 5.905 -10.752 1.00 93.00 97 LEU A O 1
ATOM 768 N N . GLU A 1 98 ? 11.733 7.864 -9.965 1.00 93.88 98 GLU A N 1
ATOM 769 C CA . GLU A 1 98 ? 13.130 7.636 -10.322 1.00 93.88 98 GLU A CA 1
ATOM 770 C C . GLU A 1 98 ? 13.721 6.394 -9.626 1.00 93.88 98 GLU A C 1
ATOM 772 O O . GLU A 1 98 ? 13.217 5.965 -8.576 1.00 93.88 98 GLU A O 1
ATOM 777 N N . PRO A 1 99 ? 14.813 5.826 -10.167 1.00 92.88 99 PRO A N 1
ATOM 778 C CA . PRO A 1 99 ? 15.557 4.745 -9.535 1.00 92.88 99 PRO A CA 1
ATOM 779 C C . PRO A 1 99 ? 15.966 5.094 -8.106 1.00 92.88 99 PRO A C 1
ATOM 781 O O . PRO A 1 99 ? 16.479 6.183 -7.849 1.00 92.88 99 PRO A O 1
ATOM 784 N N . ASN A 1 100 ? 15.755 4.171 -7.165 1.00 92.25 100 ASN A N 1
ATOM 785 C CA . ASN A 1 100 ? 15.998 4.394 -5.728 1.00 92.25 100 ASN A CA 1
ATOM 786 C C . ASN A 1 100 ? 15.226 5.586 -5.113 1.00 92.25 100 ASN A C 1
ATOM 788 O O . ASN A 1 100 ? 15.510 6.008 -3.989 1.00 92.25 100 ASN A O 1
ATOM 792 N N . GLY A 1 101 ? 14.265 6.157 -5.844 1.00 92.88 101 GLY A N 1
ATOM 793 C CA . GLY A 1 101 ? 13.468 7.299 -5.422 1.00 92.88 101 GLY A CA 1
ATOM 794 C C . GLY A 1 101 ? 12.302 6.911 -4.517 1.00 92.88 101 GLY A C 1
ATOM 795 O O . GLY A 1 101 ? 11.979 5.735 -4.322 1.00 92.88 101 GLY A O 1
ATOM 796 N N . SER A 1 102 ? 11.619 7.923 -3.976 1.00 94.62 102 SER A N 1
ATOM 797 C CA . SER A 1 102 ? 10.352 7.718 -3.275 1.00 94.62 102 SER A CA 1
ATOM 798 C C . SER A 1 102 ? 9.339 8.817 -3.571 1.00 94.62 102 SER A C 1
ATOM 800 O O . SER A 1 102 ? 9.693 9.983 -3.741 1.00 94.62 102 SER A O 1
ATOM 802 N N . LEU A 1 103 ? 8.066 8.436 -3.611 1.00 94.69 103 LEU A N 1
ATOM 803 C CA . LEU A 1 103 ? 6.928 9.338 -3.721 1.00 94.69 103 LEU A CA 1
ATOM 804 C C . LEU A 1 103 ? 6.057 9.205 -2.480 1.00 94.69 103 LEU A C 1
ATOM 806 O O . LEU A 1 103 ? 5.875 8.112 -1.947 1.00 94.69 103 LEU A O 1
ATOM 810 N N . LYS A 1 104 ? 5.503 10.329 -2.031 1.00 95.19 104 LYS A N 1
ATOM 811 C CA . LYS A 1 104 ? 4.670 10.410 -0.833 1.00 95.19 104 LYS A CA 1
ATOM 812 C C . LYS A 1 104 ? 3.365 11.110 -1.144 1.00 95.19 104 LYS A C 1
ATOM 814 O O . LYS A 1 104 ? 3.345 12.080 -1.903 1.00 95.19 104 LYS A O 1
ATOM 819 N N . LYS A 1 105 ? 2.274 10.626 -0.560 1.00 94.44 105 LYS A N 1
ATOM 820 C CA . LYS A 1 105 ? 0.956 11.249 -0.681 1.00 94.44 105 LYS A CA 1
ATOM 821 C C . LYS A 1 105 ? 0.163 11.043 0.609 1.00 94.44 105 LYS A C 1
ATOM 823 O O . LYS A 1 105 ? 0.037 9.900 1.047 1.00 94.44 105 LYS A O 1
ATOM 828 N N . PRO A 1 106 ? -0.393 12.105 1.216 1.00 93.94 106 PRO A N 1
ATOM 829 C CA . PRO A 1 106 ? -1.277 11.958 2.362 1.00 93.94 106 PRO A CA 1
ATOM 830 C C . PRO A 1 106 ? -2.619 11.364 1.928 1.00 93.94 106 PRO A C 1
ATOM 832 O O . PRO A 1 106 ? -3.141 11.640 0.843 1.00 93.94 106 PRO A O 1
ATOM 835 N N . VAL A 1 107 ? -3.187 10.532 2.792 1.00 94.12 107 VAL A N 1
ATOM 836 C CA . VAL A 1 107 ? -4.369 9.728 2.511 1.00 94.12 107 VAL A CA 1
ATOM 837 C C . VAL A 1 107 ? -5.295 9.765 3.717 1.00 94.12 107 VAL A C 1
ATOM 839 O O . VAL A 1 107 ? -4.976 9.236 4.774 1.00 94.12 107 VAL A O 1
ATOM 842 N N . LEU A 1 108 ? -6.497 10.310 3.520 1.00 94.38 108 LEU A N 1
ATOM 843 C CA . LEU A 1 108 ? -7.546 10.273 4.538 1.00 94.38 108 LEU A CA 1
ATOM 844 C C . LEU A 1 108 ? -8.220 8.897 4.601 1.00 94.38 108 LEU A C 1
ATOM 846 O O . LEU A 1 108 ? -8.598 8.321 3.565 1.00 94.38 108 LEU A O 1
ATOM 850 N N . LEU A 1 109 ? -8.393 8.416 5.826 1.00 93.56 109 LEU A N 1
ATOM 851 C CA . LEU A 1 109 ? -8.953 7.133 6.226 1.00 93.56 109 LEU A CA 1
ATOM 852 C C . LEU A 1 109 ? -10.066 7.338 7.278 1.00 93.56 109 LEU A C 1
ATOM 854 O O . LEU A 1 109 ? -10.146 8.389 7.918 1.00 93.56 109 LEU A O 1
ATOM 858 N N . PRO A 1 110 ? -10.959 6.353 7.467 1.00 93.69 110 PRO A N 1
ATOM 859 C CA . PRO A 1 110 ? -11.971 6.414 8.522 1.00 93.69 110 PRO A CA 1
ATOM 860 C C . PRO A 1 110 ? -11.347 6.543 9.922 1.00 93.69 110 PRO A C 1
ATOM 862 O O . PRO A 1 110 ? -10.339 5.901 10.193 1.00 93.69 110 PRO A O 1
ATOM 865 N N . ALA A 1 111 ? -11.984 7.284 10.836 1.00 92.81 111 ALA A N 1
ATOM 866 C CA . ALA A 1 111 ? -11.475 7.539 12.198 1.00 92.81 111 ALA A CA 1
ATOM 867 C C . ALA A 1 111 ? -11.204 6.279 13.041 1.00 92.81 111 ALA A C 1
ATOM 869 O O . ALA A 1 111 ? -10.412 6.299 13.974 1.00 92.81 111 ALA A O 1
ATOM 870 N N . LYS A 1 112 ? -11.892 5.175 12.732 1.00 91.81 112 LYS A N 1
ATOM 871 C CA . LYS A 1 112 ? -11.746 3.891 13.435 1.00 91.81 112 LYS A CA 1
ATOM 872 C C . LYS A 1 112 ? -10.568 3.052 12.925 1.00 91.81 112 LYS A C 1
ATOM 874 O O . LYS A 1 112 ? -10.437 1.899 13.327 1.00 91.81 112 LYS A O 1
ATOM 879 N N . THR A 1 113 ? -9.760 3.586 12.009 1.00 93.00 113 THR A N 1
ATOM 880 C CA . THR A 1 113 ? -8.652 2.832 11.419 1.00 93.00 113 THR A CA 1
ATOM 881 C C . THR A 1 113 ? -7.560 2.611 12.458 1.00 93.00 113 THR A C 1
ATOM 883 O O . THR A 1 113 ? -6.989 3.564 12.977 1.00 93.00 113 THR A O 1
ATOM 886 N N . SER A 1 114 ? -7.252 1.349 12.742 1.00 92.38 114 SER A N 1
ATOM 887 C CA . SER A 1 114 ? -6.169 0.943 13.644 1.00 92.38 114 SER A CA 1
ATOM 888 C C . SER A 1 114 ? -4.936 0.458 12.876 1.00 92.38 114 SER A C 1
ATOM 890 O O . SER A 1 114 ? -3.811 0.597 13.349 1.00 92.38 114 SER A O 1
ATOM 892 N N . LYS A 1 115 ? -5.154 -0.113 11.686 1.00 92.75 115 LYS A N 1
ATOM 893 C CA . LYS A 1 115 ? -4.133 -0.729 10.843 1.00 92.75 115 LYS A CA 1
ATOM 894 C C . LYS A 1 115 ? -4.419 -0.425 9.379 1.00 92.75 115 LYS A C 1
ATOM 896 O O . LYS A 1 115 ? -5.572 -0.314 8.968 1.00 92.75 115 LYS A O 1
ATOM 901 N N . CYS A 1 116 ? -3.361 -0.327 8.587 1.00 92.38 116 CYS A N 1
ATOM 902 C CA . CYS A 1 116 ? -3.442 -0.129 7.152 1.00 92.38 116 CYS A CA 1
ATOM 903 C C . CYS A 1 116 ? -2.528 -1.133 6.442 1.00 92.38 116 CYS A C 1
ATOM 905 O O . CYS A 1 116 ? -1.462 -1.468 6.960 1.00 92.38 116 CYS A O 1
ATOM 907 N N . ASP A 1 117 ? -2.958 -1.612 5.281 1.00 93.12 117 ASP A N 1
ATOM 908 C CA . ASP A 1 117 ? -2.146 -2.404 4.361 1.00 93.12 117 ASP A CA 1
ATOM 909 C C . ASP A 1 117 ? -2.091 -1.710 3.001 1.00 93.12 117 ASP A C 1
ATOM 911 O O . ASP A 1 117 ? -3.091 -1.149 2.540 1.00 93.12 117 ASP A O 1
ATOM 915 N N . CYS A 1 118 ? -0.918 -1.733 2.374 1.00 93.06 118 CYS A N 1
ATOM 916 C CA . CYS A 1 118 ? -0.661 -1.046 1.119 1.00 93.06 118 CYS A CA 1
ATOM 917 C C . CYS A 1 118 ? 0.079 -1.945 0.145 1.00 93.06 118 CYS A C 1
ATOM 919 O O . CYS A 1 118 ? 1.212 -2.353 0.385 1.00 93.06 118 CYS A O 1
ATOM 921 N N . ILE A 1 119 ? -0.563 -2.211 -0.988 1.00 91.12 119 ILE A N 1
ATOM 922 C CA . ILE A 1 119 ? -0.071 -3.145 -1.996 1.00 91.12 119 ILE A CA 1
ATOM 923 C C . ILE A 1 119 ? 0.020 -2.412 -3.328 1.00 91.12 119 ILE A C 1
ATOM 925 O O . ILE A 1 119 ? -0.970 -1.848 -3.798 1.00 91.12 119 ILE A O 1
ATOM 929 N N . VAL A 1 120 ? 1.199 -2.431 -3.948 1.00 91.94 120 VAL A N 1
ATOM 930 C CA . VAL A 1 120 ? 1.365 -1.969 -5.331 1.00 91.94 120 VAL A CA 1
ATOM 931 C C . VAL A 1 120 ? 0.608 -2.937 -6.239 1.00 91.94 120 VAL A C 1
ATOM 933 O O . VAL A 1 120 ? 0.887 -4.133 -6.236 1.00 91.94 120 VAL A O 1
ATOM 936 N N . LEU A 1 121 ? -0.383 -2.429 -6.968 1.00 89.31 121 LEU A N 1
ATOM 937 C CA . LEU A 1 121 ? -1.158 -3.213 -7.926 1.00 89.31 121 LEU A CA 1
ATOM 938 C C . LEU A 1 121 ? -0.515 -3.202 -9.307 1.00 89.31 121 LEU A C 1
ATOM 940 O O . LEU A 1 121 ? -0.521 -4.223 -9.985 1.00 89.31 121 LEU A O 1
ATOM 944 N N . ASP A 1 122 ? -0.012 -2.039 -9.717 1.00 88.56 122 ASP A N 1
ATOM 945 C CA . ASP A 1 122 ? 0.487 -1.825 -11.069 1.00 88.56 122 ASP A CA 1
ATOM 946 C C . ASP A 1 122 ? 1.510 -0.684 -11.116 1.00 88.56 122 ASP A C 1
ATOM 948 O O . ASP A 1 122 ? 1.512 0.213 -10.265 1.00 88.56 122 ASP A O 1
ATOM 952 N N . SER A 1 123 ? 2.376 -0.723 -12.123 1.00 88.38 123 SER A N 1
ATOM 953 C CA . SER A 1 123 ? 3.298 0.351 -12.481 1.00 88.38 123 SER A CA 1
ATOM 954 C C . SER A 1 123 ? 3.715 0.205 -13.939 1.00 88.38 123 SER A C 1
ATOM 956 O O . SER A 1 123 ? 3.837 -0.914 -14.432 1.00 88.38 123 SER A O 1
ATOM 958 N N . ASN A 1 124 ? 4.000 1.322 -14.603 1.00 87.25 124 ASN A N 1
ATOM 959 C CA . ASN A 1 124 ? 4.513 1.333 -15.967 1.00 87.25 124 ASN A CA 1
ATOM 960 C C . ASN A 1 124 ? 6.037 1.568 -15.956 1.00 87.25 124 ASN A C 1
ATOM 962 O O . ASN A 1 124 ? 6.440 2.719 -15.778 1.00 87.25 124 ASN A O 1
ATOM 966 N N . PRO A 1 125 ? 6.882 0.525 -16.054 1.00 84.81 125 PRO A N 1
ATOM 967 C CA . PRO A 1 125 ? 8.330 0.696 -16.112 1.00 84.81 125 PRO A CA 1
ATOM 968 C C . PRO A 1 125 ? 8.769 1.270 -17.468 1.00 84.81 125 PRO A C 1
ATOM 970 O O . PRO A 1 125 ? 8.296 0.796 -18.501 1.00 84.81 125 PRO A O 1
ATOM 973 N N . ASP A 1 126 ? 9.697 2.229 -17.442 1.00 75.75 126 ASP A N 1
ATOM 974 C CA . ASP A 1 126 ? 10.400 2.753 -18.628 1.00 75.75 126 ASP A CA 1
ATOM 975 C C . ASP A 1 126 ? 11.760 2.058 -18.838 1.00 75.75 126 ASP A C 1
ATOM 977 O O . ASP A 1 126 ? 12.460 1.760 -17.834 1.00 75.75 126 ASP A O 1
#

Solvent-accessible surface area (backbone atoms only — not comparable to full-atom values): 7121 Å² total; per-residue (Å²): 140,82,64,68,62,61,53,54,53,51,53,51,50,52,55,52,50,52,53,51,53,42,57,74,70,68,54,57,65,65,66,67,76,58,60,67,85,68,80,45,64,46,50,44,34,77,57,68,46,77,44,100,82,33,18,37,25,53,39,34,41,34,33,73,38,87,55,36,33,30,52,36,28,31,36,39,39,30,17,30,89,84,70,46,80,75,46,74,51,77,47,75,38,82,56,77,39,47,50,64,28,72,49,75,46,82,42,85,45,61,48,69,54,69,45,53,48,46,45,72,76,48,64,47,73,105

pLDDT: mean 82.56, std 16.12, range [41.88, 96.0]

Foldseek 3Di:
DPPVVVVVVVVVVVVVVVVVVCVVVPPPVCVVVPPPPDPQKDWDFFDWDADPFWIKTKIKIFGAAQWKWAFWKKKKFFAAPVRDTPDIDIDTDRDIAHHRGMDIDMDIGGNRGPGMDMDTPDIHTD

Nearest PDB structures (foldseek):
  3o0l-assembly1_B  TM=7.282E-01  e=3.081E-04  Shewanella loihica PV-4
  7ui8-assembly1_A  TM=4.877E-01  e=1.093E-02  Enterococcus columbae
  1ex0-assembly1_A  TM=5.825E-01  e=4.608E-02  Homo sapiens
  8dhe-assembly1_C  TM=4.598E-01  e=1.965E-02  Tannerella forsythia
  7tw1-assembly1_E  TM=5.837E-01  e=2.278E-01  Homo sapiens

Mean predicted aligned error: 12.82 Å

Radius of gyration: 21.6 Å; Cα contacts (8 Å, |Δi|>4): 241; chains: 1; bounding box: 31×71×35 Å